Protein AF-A0A6N9AYD9-F1 (afdb_monomer)

pLDDT: mean 89.53, std 9.82, range [55.5, 98.25]

Structure (mmCIF, N/CA/C/O backbone):
data_AF-A0A6N9AYD9-F1
#
_entry.id   AF-A0A6N9AYD9-F1
#
loop_
_atom_site.group_PDB
_atom_site.id
_atom_site.type_symbol
_atom_site.label_atom_id
_atom_site.label_alt_id
_atom_site.label_comp_id
_atom_site.label_asym_id
_atom_site.label_entity_id
_atom_site.label_seq_id
_atom_site.pdbx_PDB_ins_code
_atom_site.Cartn_x
_atom_site.Cartn_y
_atom_site.Cartn_z
_atom_site.occupancy
_atom_site.B_iso_or_equiv
_atom_site.auth_seq_id
_atom_site.auth_comp_id
_atom_site.auth_asym_id
_atom_site.auth_atom_id
_atom_site.pdbx_PDB_model_num
ATOM 1 N N . MET A 1 1 ? -11.029 2.491 -12.431 1.00 72.06 1 MET A N 1
ATOM 2 C CA . MET A 1 1 ? -10.741 1.095 -12.835 1.00 72.06 1 MET A CA 1
ATOM 3 C C . MET A 1 1 ? -11.762 0.703 -13.886 1.00 72.06 1 MET A C 1
ATOM 5 O O . MET A 1 1 ? -12.925 1.026 -13.684 1.00 72.06 1 MET A O 1
ATOM 9 N N . ASN A 1 2 ? -11.349 0.076 -14.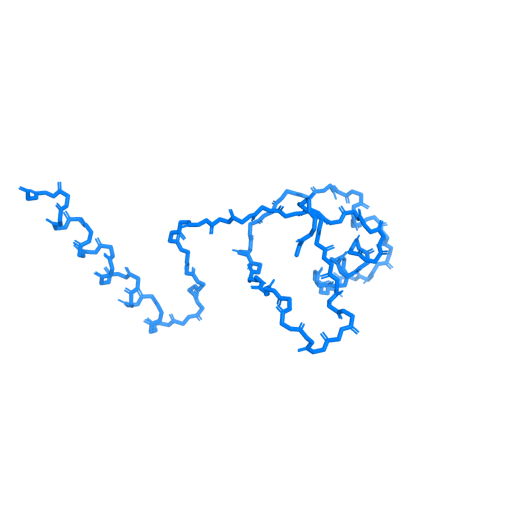985 1.00 78.00 2 ASN A N 1
ATOM 10 C CA . ASN A 1 2 ? -12.259 -0.411 -16.023 1.00 78.00 2 ASN A CA 1
ATOM 11 C C . ASN A 1 2 ? -12.078 -1.924 -16.156 1.00 78.00 2 ASN A C 1
ATOM 13 O O . ASN A 1 2 ? -10.963 -2.367 -16.41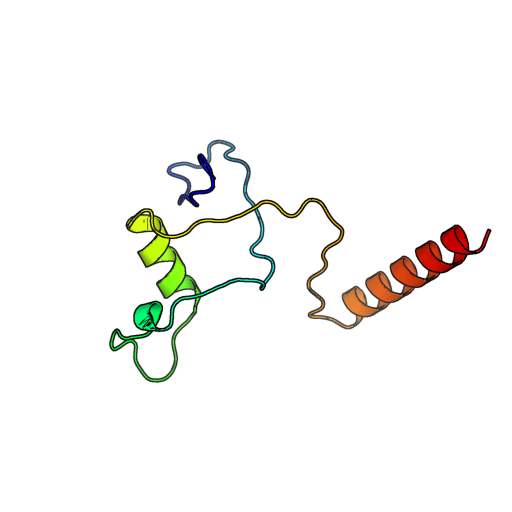7 1.00 78.00 2 ASN A O 1
ATOM 17 N N . ASP A 1 3 ? -13.139 -2.689 -15.895 1.00 84.25 3 ASP A N 1
ATOM 18 C CA . ASP A 1 3 ? -13.132 -4.161 -15.906 1.00 84.25 3 ASP A CA 1
ATOM 19 C C . ASP A 1 3 ? -11.957 -4.786 -15.118 1.00 84.25 3 ASP A C 1
ATOM 21 O O . ASP A 1 3 ? -11.194 -5.619 -15.600 1.00 84.25 3 ASP A O 1
ATOM 25 N N . GLY A 1 4 ? -11.717 -4.284 -13.900 1.00 88.50 4 GLY A N 1
AT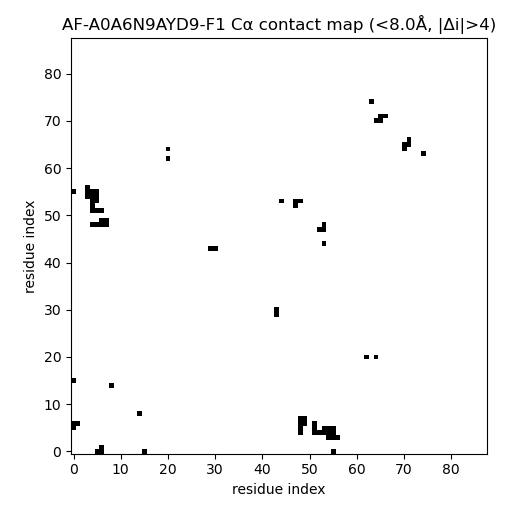OM 26 C CA . GLY A 1 4 ? -10.599 -4.739 -13.065 1.00 88.50 4 GLY A CA 1
ATOM 27 C C . GLY A 1 4 ? -9.231 -4.158 -13.436 1.00 88.50 4 GLY A C 1
ATOM 28 O O . GLY A 1 4 ? -8.308 -4.261 -12.638 1.00 88.50 4 GLY A O 1
ATOM 29 N N . VAL A 1 5 ? -9.063 -3.499 -14.586 1.00 92.94 5 VAL A N 1
ATOM 30 C CA . VAL A 1 5 ? -7.790 -2.878 -14.988 1.00 92.94 5 VAL A CA 1
ATOM 31 C C . VAL A 1 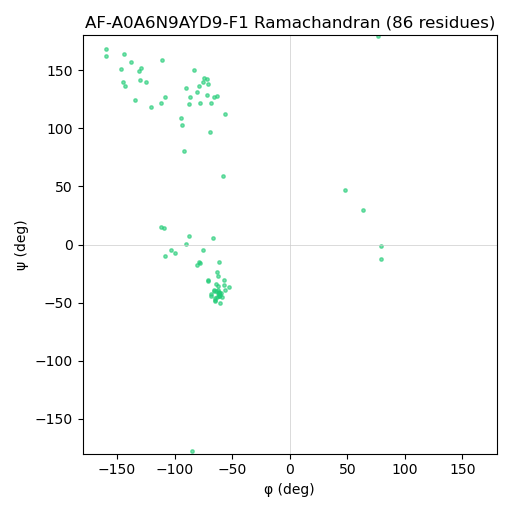5 ? -7.681 -1.464 -14.417 1.00 92.94 5 VAL A C 1
ATOM 33 O O . VAL A 1 5 ? -8.571 -0.619 -14.585 1.00 92.94 5 VAL A O 1
ATOM 36 N N . VAL A 1 6 ? -6.581 -1.192 -13.720 1.00 93.12 6 VAL A N 1
ATOM 37 C CA . VAL A 1 6 ? -6.288 0.131 -13.154 1.00 93.12 6 VAL A CA 1
ATOM 38 C C . VAL A 1 6 ? -5.860 1.075 -14.278 1.00 93.12 6 VAL A C 1
ATOM 40 O O . VAL A 1 6 ? -5.188 0.656 -15.214 1.00 93.12 6 VAL A O 1
ATOM 43 N N . GLN A 1 7 ? -6.261 2.341 -14.190 1.00 90.50 7 GLN A N 1
ATOM 44 C CA . GLN A 1 7 ? -6.005 3.369 -15.201 1.00 90.50 7 GLN A CA 1
ATOM 45 C C . GLN A 1 7 ? -5.443 4.621 -14.524 1.00 90.50 7 GLN A C 1
ATOM 47 O O . GLN A 1 7 ? -5.785 4.891 -13.370 1.00 90.50 7 GLN A O 1
ATOM 52 N N . ILE A 1 8 ? -4.605 5.374 -15.239 1.00 86.44 8 ILE A N 1
ATOM 53 C CA . ILE A 1 8 ? -4.261 6.749 -14.855 1.00 86.44 8 ILE A CA 1
ATOM 54 C C . ILE A 1 8 ? -5.424 7.628 -15.338 1.00 86.44 8 ILE A C 1
ATOM 56 O O . ILE A 1 8 ? -5.854 7.451 -16.475 1.00 86.44 8 ILE A O 1
ATOM 60 N N . PRO A 1 9 ? -5.988 8.514 -14.504 1.00 79.81 9 PRO A N 1
ATOM 61 C CA . PRO A 1 9 ? -7.039 9.420 -14.955 1.00 79.81 9 PRO A CA 1
ATOM 62 C C . PRO A 1 9 ? -6.506 10.375 -16.037 1.00 79.81 9 PRO A C 1
ATOM 64 O O . PRO A 1 9 ? -5.494 11.039 -15.827 1.00 79.81 9 PRO A O 1
ATOM 67 N N . ASP A 1 10 ? -7.199 10.445 -17.178 1.00 70.75 10 ASP A N 1
ATOM 68 C CA . ASP A 1 10 ? -6.821 11.284 -18.330 1.00 70.75 10 ASP A CA 1
ATOM 69 C C . ASP A 1 10 ? -7.186 12.779 -18.146 1.00 70.75 10 ASP A C 1
ATOM 71 O O . ASP A 1 10 ? -6.697 13.636 -18.881 1.00 70.75 10 ASP A O 1
ATOM 75 N N . SER A 1 11 ? -8.039 13.120 -17.169 1.00 66.00 11 SER A N 1
ATOM 76 C CA . SER A 1 11 ? -8.430 14.495 -16.809 1.00 66.00 11 SER A CA 1
ATOM 77 C C . SER A 1 11 ? -8.989 14.567 -15.375 1.00 66.00 11 SER A C 1
ATOM 79 O O . SER A 1 11 ? -9.304 13.537 -14.780 1.00 66.00 11 SER A O 1
ATOM 81 N N . GLU A 1 12 ? -9.163 15.775 -14.815 1.00 59.03 12 GLU A N 1
ATOM 82 C CA . GLU A 1 12 ? -9.803 16.013 -13.499 1.00 59.03 12 GLU A CA 1
ATOM 83 C C . GLU A 1 12 ? -11.310 15.664 -13.449 1.00 59.03 12 GLU A C 1
ATOM 85 O O . GLU A 1 12 ? -11.986 15.926 -12.453 1.00 59.03 12 GLU A O 1
ATOM 90 N N . GLN A 1 13 ? -11.882 15.083 -14.508 1.00 56.66 13 GLN A N 1
ATOM 91 C CA . GLN A 1 13 ? -13.271 14.629 -14.472 1.00 56.66 13 GLN A CA 1
ATOM 92 C C . GLN A 1 13 ? -13.401 13.392 -13.579 1.00 56.66 13 GLN A C 1
ATOM 94 O O . GLN A 1 13 ? -12.553 12.506 -13.610 1.00 56.66 13 GLN A O 1
ATOM 99 N N . SER A 1 14 ? -14.476 13.368 -12.779 1.00 55.50 14 SER A N 1
ATOM 100 C CA . SER A 1 14 ? -14.743 12.518 -11.605 1.00 55.50 14 SER A CA 1
ATOM 101 C C . SER A 1 14 ? -14.717 10.994 -11.832 1.00 55.50 14 SER A C 1
ATOM 103 O O . SER A 1 14 ? -15.697 10.290 -11.571 1.00 55.50 14 SER A O 1
ATOM 105 N N . ALA A 1 15 ? -13.606 10.438 -12.299 1.00 69.50 15 ALA A N 1
ATOM 106 C CA . ALA A 1 15 ? -13.367 9.013 -12.203 1.00 69.50 15 ALA A CA 1
ATOM 107 C C . ALA A 1 15 ? -13.228 8.661 -10.716 1.00 69.50 15 ALA A C 1
ATOM 109 O O . ALA A 1 15 ? -12.450 9.281 -9.992 1.00 69.50 15 ALA A O 1
ATOM 110 N N . GLN A 1 16 ? -14.002 7.679 -10.252 1.00 82.31 16 GLN A N 1
ATOM 111 C CA . GLN A 1 16 ? -13.902 7.182 -8.883 1.00 82.31 16 GLN A CA 1
ATOM 112 C C . GLN A 1 16 ? -12.463 6.718 -8.616 1.00 82.31 16 GLN A C 1
ATOM 114 O O . GLN A 1 16 ? -11.995 5.727 -9.191 1.00 82.31 16 GLN A O 1
ATOM 119 N N . SER A 1 17 ? -11.778 7.442 -7.736 1.00 87.44 17 SER A N 1
ATOM 120 C CA . SER A 1 17 ? -10.452 7.083 -7.245 1.00 87.44 17 SER A CA 1
ATOM 121 C C . SER A 1 17 ? -10.563 6.079 -6.104 1.00 87.44 17 SER A C 1
ATOM 123 O O . SER A 1 17 ? -11.529 6.076 -5.337 1.00 87.44 17 SER A O 1
ATOM 125 N N . PHE A 1 18 ? -9.548 5.229 -5.989 1.00 91.56 18 PHE A N 1
ATOM 126 C CA . PHE A 1 18 ? -9.426 4.235 -4.929 1.00 91.56 18 PHE A CA 1
ATOM 127 C C . PHE A 1 18 ? -8.046 4.336 -4.287 1.00 91.56 18 PHE A C 1
ATOM 129 O O . PHE A 1 18 ? -7.073 4.709 -4.944 1.00 91.56 18 PHE A O 1
ATOM 136 N N . THR A 1 19 ? -7.962 3.953 -3.018 1.00 93.12 19 THR A N 1
ATOM 137 C CA . THR A 1 19 ? -6.699 3.867 -2.281 1.00 93.12 19 THR A CA 1
ATOM 138 C C . THR A 1 19 ? -6.103 2.472 -2.428 1.00 93.12 19 THR A C 1
ATOM 140 O O . THR A 1 19 ? -6.805 1.472 -2.274 1.00 93.12 19 THR A O 1
ATOM 143 N N . TYR A 1 20 ? -4.801 2.389 -2.707 1.00 95.25 20 TYR A N 1
ATOM 144 C CA . TYR A 1 20 ? -4.081 1.119 -2.653 1.00 95.25 20 TYR A CA 1
ATOM 145 C C . TYR A 1 20 ? -3.976 0.646 -1.198 1.00 95.25 20 TYR A C 1
ATOM 147 O O . TYR A 1 20 ? -3.418 1.343 -0.357 1.00 95.25 20 TYR A O 1
ATOM 155 N N . SER A 1 21 ? -4.492 -0.548 -0.906 1.00 95.81 21 SER A N 1
ATOM 156 C CA . SER A 1 21 ? -4.610 -1.078 0.459 1.00 95.81 21 SER A CA 1
ATOM 157 C C . SER A 1 21 ? -3.295 -1.565 1.080 1.00 95.81 21 SER A C 1
ATOM 159 O O . SER A 1 21 ? -3.295 -2.006 2.227 1.00 95.81 21 SER A O 1
ATOM 161 N N . GLY A 1 22 ? -2.195 -1.563 0.321 1.00 95.44 22 GLY A N 1
ATOM 162 C CA . GLY A 1 22 ? -0.943 -2.215 0.715 1.00 95.44 22 GLY A CA 1
ATOM 163 C C . GLY A 1 22 ? -0.933 -3.735 0.505 1.00 95.44 22 GLY A C 1
ATOM 164 O O . GLY A 1 22 ? 0.090 -4.368 0.751 1.00 95.44 22 GLY A O 1
ATOM 165 N N . ILE A 1 23 ? -2.030 -4.327 0.016 1.00 96.19 23 ILE A N 1
ATOM 166 C CA . ILE A 1 23 ? -2.168 -5.772 -0.216 1.00 96.19 23 ILE A CA 1
ATOM 167 C C . ILE A 1 23 ? -2.156 -6.046 -1.719 1.00 96.19 23 ILE A C 1
ATOM 169 O O . ILE A 1 23 ? -2.938 -5.469 -2.474 1.00 96.19 23 ILE A O 1
ATOM 173 N N . SER A 1 24 ? -1.284 -6.945 -2.171 1.00 96.12 24 SER A N 1
ATOM 174 C CA . SER A 1 24 ? -1.194 -7.316 -3.585 1.00 96.12 24 SER A CA 1
ATOM 175 C C . SER A 1 24 ? -0.513 -8.666 -3.801 1.00 96.12 24 SER A C 1
ATOM 177 O O . SER A 1 24 ? 0.208 -9.174 -2.945 1.00 96.12 24 SER A O 1
ATOM 179 N N . LEU A 1 25 ? -0.732 -9.231 -4.990 1.00 96.12 25 LEU A N 1
ATOM 180 C CA . LEU A 1 25 ? 0.011 -10.372 -5.514 1.00 96.12 25 LEU A CA 1
ATOM 181 C C . LEU A 1 25 ? 0.855 -9.899 -6.699 1.00 96.12 25 LEU A C 1
ATOM 183 O O . LEU A 1 25 ? 0.319 -9.390 -7.682 1.00 96.12 25 LEU A O 1
ATOM 187 N N . MET A 1 26 ? 2.173 -10.082 -6.620 1.00 94.94 26 MET A N 1
ATOM 188 C CA . MET A 1 26 ? 3.113 -9.581 -7.624 1.00 94.94 26 MET A CA 1
ATOM 189 C C . MET A 1 26 ? 3.987 -10.695 -8.190 1.00 94.94 26 MET A C 1
ATOM 191 O O . MET A 1 26 ? 4.469 -11.565 -7.466 1.00 94.94 26 MET A O 1
ATOM 195 N N . ARG A 1 27 ? 4.235 -10.656 -9.503 1.00 93.69 27 ARG A N 1
ATOM 196 C CA . ARG A 1 27 ? 5.199 -11.557 -10.148 1.00 93.69 27 ARG A CA 1
ATOM 197 C C . ARG A 1 27 ? 6.614 -11.046 -9.900 1.00 93.69 27 ARG A C 1
ATOM 199 O O . ARG A 1 27 ? 6.875 -9.866 -10.107 1.00 93.69 27 ARG A O 1
ATOM 206 N N . LYS A 1 28 ? 7.552 -11.941 -9.570 1.00 92.62 28 LYS A N 1
ATOM 207 C CA . LYS A 1 28 ? 8.977 -11.596 -9.390 1.00 92.62 28 LYS A CA 1
ATOM 208 C C . LYS A 1 28 ? 9.563 -10.846 -10.595 1.00 92.62 28 LYS A C 1
ATOM 210 O O . LYS A 1 28 ? 10.346 -9.923 -10.414 1.00 92.62 28 LYS A O 1
ATOM 215 N N . SER A 1 29 ? 9.147 -11.207 -11.811 1.00 91.06 29 SER A N 1
ATOM 216 C CA . SER A 1 29 ? 9.584 -10.565 -13.060 1.00 91.06 29 SER A CA 1
ATOM 217 C C . SER A 1 29 ? 9.218 -9.084 -13.160 1.00 91.06 29 SER A C 1
ATOM 219 O O . SER A 1 29 ? 9.759 -8.392 -14.005 1.00 91.06 29 SER A O 1
ATOM 221 N N . LEU A 1 30 ? 8.315 -8.571 -12.317 1.00 89.62 30 LEU A N 1
ATOM 222 C CA . LEU A 1 30 ? 8.068 -7.132 -12.256 1.00 89.62 30 LEU A CA 1
ATOM 223 C C . LEU A 1 30 ? 9.307 -6.367 -11.791 1.00 89.62 30 LEU A C 1
ATOM 225 O O . LEU A 1 30 ? 9.411 -5.191 -12.108 1.00 89.62 30 LEU A O 1
ATOM 229 N N . PHE A 1 31 ? 10.228 -7.020 -11.074 1.00 88.94 31 PHE A N 1
ATOM 230 C CA . PHE A 1 31 ? 11.422 -6.442 -10.452 1.00 88.94 31 PHE A CA 1
ATOM 231 C C . PHE A 1 31 ? 12.738 -6.894 -11.097 1.00 88.94 31 PHE A C 1
ATOM 233 O O . PHE A 1 31 ? 13.788 -6.758 -10.480 1.00 88.94 31 PHE A O 1
ATOM 240 N N . SER A 1 32 ? 12.696 -7.479 -12.298 1.00 85.81 32 SER A N 1
ATOM 241 C CA . SER A 1 32 ? 13.911 -7.931 -12.992 1.00 85.81 32 SER A CA 1
ATOM 242 C C . SER A 1 32 ? 14.671 -6.819 -13.709 1.00 85.81 32 SER A C 1
ATOM 244 O O . SER A 1 32 ? 15.827 -7.028 -14.065 1.00 85.81 32 SER A O 1
ATOM 246 N N . ASP A 1 33 ? 14.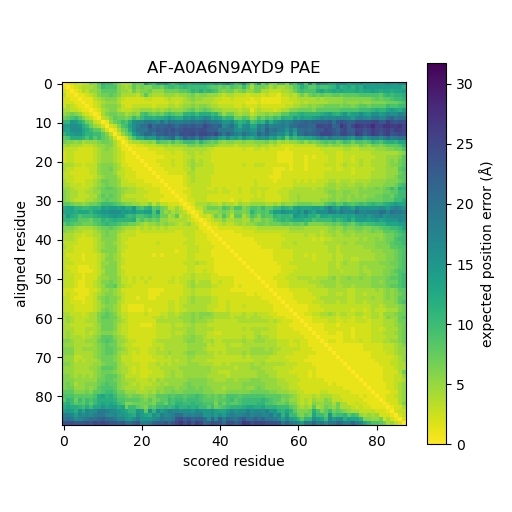028 -5.678 -13.953 1.00 81.50 33 ASP A N 1
ATOM 247 C CA . ASP A 1 33 ? 14.666 -4.532 -14.598 1.00 81.50 33 ASP A CA 1
ATOM 248 C C . ASP A 1 33 ? 15.661 -3.873 -13.634 1.00 81.50 33 ASP A C 1
ATOM 250 O O . ASP A 1 33 ? 15.392 -3.769 -12.434 1.00 81.50 33 ASP A O 1
ATOM 254 N N . ASP A 1 34 ? 16.796 -3.403 -14.158 1.00 79.00 34 ASP A N 1
ATOM 255 C CA . ASP A 1 34 ? 17.775 -2.656 -13.368 1.00 79.00 34 ASP A CA 1
ATOM 256 C C . ASP A 1 34 ? 17.203 -1.280 -13.000 1.00 79.00 34 ASP A C 1
ATOM 258 O O . ASP A 1 34 ? 17.189 -0.345 -13.802 1.00 79.00 34 ASP A O 1
ATOM 262 N N . ARG A 1 35 ? 16.655 -1.188 -11.786 1.00 82.88 35 ARG A N 1
ATOM 263 C CA . ARG A 1 35 ? 16.065 0.031 -11.210 1.00 82.88 35 ARG A CA 1
ATOM 264 C C . ARG A 1 35 ? 16.912 0.608 -10.074 1.00 82.88 35 ARG A C 1
ATOM 266 O O . ARG A 1 35 ? 16.442 1.464 -9.330 1.00 82.88 35 ARG A O 1
ATOM 273 N N . GLY A 1 36 ? 18.158 0.145 -9.941 1.00 86.56 36 GLY A N 1
ATOM 274 C CA . GLY A 1 36 ? 19.036 0.472 -8.821 1.00 86.56 36 GLY A CA 1
ATOM 275 C C . GLY A 1 36 ? 18.692 -0.279 -7.527 1.00 86.56 36 GLY A C 1
ATOM 276 O O . GLY A 1 36 ? 17.762 -1.081 -7.464 1.00 86.56 36 GLY A O 1
ATOM 277 N N . LEU A 1 37 ? 19.475 -0.022 -6.472 1.00 87.06 37 LEU A N 1
ATOM 278 C CA . LEU A 1 37 ? 19.348 -0.712 -5.177 1.00 87.06 37 LEU A CA 1
ATOM 279 C C . LEU A 1 37 ? 18.090 -0.315 -4.386 1.00 87.06 37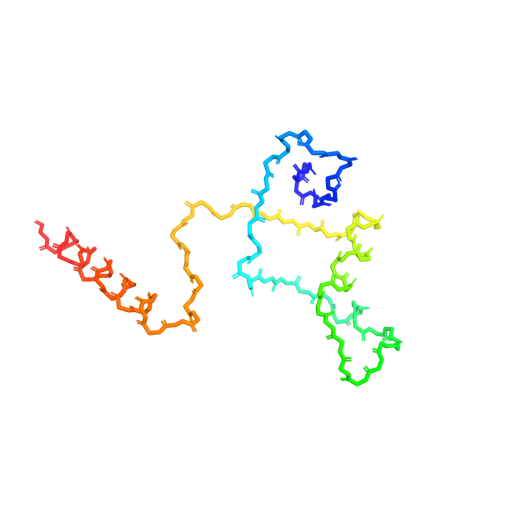 LEU A C 1
ATOM 281 O O . LEU A 1 37 ? 17.575 -1.122 -3.617 1.00 87.06 37 LEU A O 1
ATOM 285 N N . ILE A 1 38 ? 17.615 0.924 -4.547 1.00 92.94 38 ILE A N 1
ATOM 286 C CA . ILE A 1 38 ? 16.440 1.472 -3.858 1.00 92.94 38 ILE A CA 1
ATOM 287 C C . ILE A 1 38 ? 15.588 2.199 -4.894 1.00 92.94 38 ILE A C 1
ATOM 289 O O . ILE A 1 38 ? 16.074 3.109 -5.560 1.00 92.94 38 ILE A O 1
ATOM 293 N N . PHE A 1 39 ? 14.316 1.820 -4.999 1.00 92.12 39 PHE A N 1
ATOM 294 C CA . PHE A 1 39 ? 13.354 2.440 -5.908 1.00 92.12 39 PHE A CA 1
ATOM 295 C C . PHE A 1 39 ? 11.943 2.430 -5.299 1.00 92.12 39 PHE A C 1
ATOM 297 O O . PHE A 1 39 ? 11.620 1.534 -4.510 1.00 92.12 39 PHE A O 1
ATOM 304 N N . PRO A 1 40 ? 11.079 3.402 -5.641 1.00 93.38 40 PRO A N 1
ATOM 305 C CA . PRO A 1 40 ? 9.705 3.422 -5.168 1.00 93.38 40 PRO A CA 1
ATOM 306 C C . PRO A 1 40 ? 8.860 2.384 -5.914 1.00 93.38 40 PRO A C 1
ATOM 308 O O . PRO A 1 40 ? 8.941 2.221 -7.131 1.00 93.38 40 PRO A O 1
ATOM 311 N N . LEU A 1 41 ? 7.974 1.706 -5.186 1.00 93.44 41 LEU A N 1
ATOM 312 C CA . LEU A 1 41 ? 7.037 0.749 -5.780 1.00 93.44 41 LEU A CA 1
ATOM 313 C C . LEU A 1 41 ? 6.067 1.417 -6.775 1.00 93.44 41 LEU A C 1
ATOM 315 O O . LEU A 1 41 ? 5.613 0.778 -7.724 1.00 93.44 41 LEU A O 1
ATOM 319 N N . THR A 1 42 ? 5.787 2.708 -6.585 1.00 93.50 42 THR A N 1
ATOM 320 C CA . THR A 1 42 ? 4.910 3.499 -7.455 1.00 93.50 42 THR A CA 1
ATOM 321 C C . THR A 1 42 ? 5.364 3.478 -8.912 1.00 93.50 42 THR A C 1
ATOM 323 O O . THR A 1 42 ? 4.519 3.335 -9.791 1.00 93.50 42 THR A O 1
ATOM 326 N N . ASP A 1 43 ? 6.669 3.531 -9.183 1.00 92.62 43 ASP A N 1
ATOM 327 C CA . ASP A 1 43 ? 7.188 3.527 -10.558 1.00 92.62 43 ASP A CA 1
ATOM 328 C C . ASP A 1 43 ? 6.859 2.208 -11.268 1.00 92.62 43 ASP A C 1
ATOM 330 O O . ASP A 1 43 ? 6.395 2.199 -12.409 1.00 92.62 43 ASP A O 1
ATOM 334 N N . VAL A 1 44 ? 6.974 1.089 -10.544 1.00 93.31 44 VAL A N 1
ATOM 335 C CA . VAL A 1 44 ? 6.597 -0.246 -11.035 1.00 93.31 44 VAL A CA 1
ATOM 336 C C . VAL A 1 44 ? 5.114 -0.294 -11.399 1.00 93.31 44 V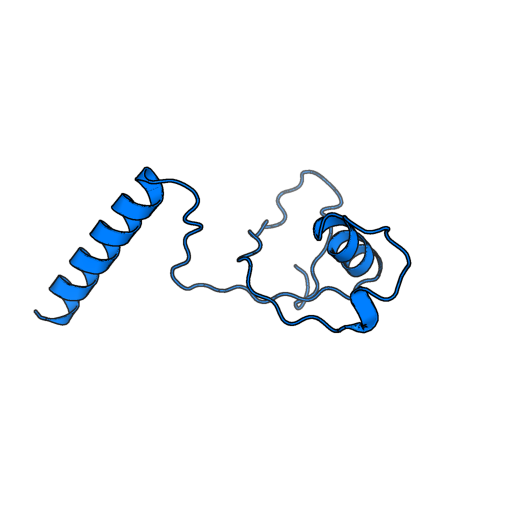AL A C 1
ATOM 338 O O . VAL A 1 44 ? 4.734 -0.847 -12.434 1.00 93.31 44 VAL A O 1
ATOM 341 N N . PHE A 1 45 ? 4.260 0.288 -10.554 1.00 93.81 45 PHE A N 1
ATOM 342 C CA . PHE A 1 45 ? 2.821 0.332 -10.797 1.00 93.81 45 PHE A CA 1
ATOM 343 C C . PHE A 1 45 ? 2.467 1.230 -11.973 1.00 93.81 45 PHE A C 1
ATOM 345 O O . PHE A 1 45 ? 1.681 0.805 -12.815 1.00 93.81 45 PHE A O 1
ATOM 352 N N . LEU A 1 46 ? 3.058 2.421 -12.079 1.00 92.50 46 LEU A N 1
ATOM 353 C CA . LEU A 1 46 ? 2.805 3.334 -13.193 1.00 92.50 46 LEU A CA 1
ATOM 354 C C . LEU A 1 46 ? 3.173 2.695 -14.534 1.00 92.50 46 LEU A C 1
ATOM 356 O O . LEU A 1 46 ? 2.388 2.775 -15.479 1.00 92.50 46 LEU A O 1
ATOM 360 N N . ASP A 1 47 ? 4.297 1.986 -14.613 1.00 92.50 47 ASP A N 1
ATOM 361 C CA . ASP A 1 47 ? 4.683 1.264 -15.827 1.00 92.50 47 ASP A CA 1
ATOM 362 C C . ASP A 1 47 ? 3.722 0.120 -16.160 1.00 92.50 47 ASP A C 1
ATOM 364 O O . ASP A 1 47 ? 3.360 -0.074 -17.325 1.00 92.50 47 ASP A O 1
ATOM 368 N N . CYS A 1 48 ? 3.247 -0.614 -15.151 1.00 94.06 48 CYS A N 1
ATOM 369 C CA . CYS A 1 48 ? 2.234 -1.647 -15.348 1.00 94.06 48 CYS A CA 1
ATOM 370 C C . CYS A 1 48 ? 0.891 -1.060 -15.794 1.00 94.06 48 CYS A C 1
ATOM 372 O O . CYS A 1 48 ? 0.245 -1.639 -16.668 1.00 94.06 48 CYS A O 1
ATOM 374 N N . ILE A 1 49 ? 0.472 0.074 -15.228 1.00 93.94 49 ILE A N 1
ATOM 375 C CA . ILE A 1 49 ? -0.774 0.756 -15.588 1.00 93.94 49 ILE A CA 1
ATOM 376 C C . ILE A 1 49 ? -0.699 1.251 -17.034 1.00 93.94 49 ILE A C 1
ATOM 378 O O . ILE A 1 49 ? -1.581 0.926 -17.823 1.00 93.94 49 ILE A O 1
ATOM 382 N N . ARG A 1 50 ? 0.390 1.931 -17.425 1.00 92.50 50 ARG A N 1
ATOM 383 C CA . ARG A 1 50 ? 0.613 2.394 -18.810 1.00 92.50 50 ARG A CA 1
ATOM 384 C C . ARG A 1 50 ? 0.572 1.253 -19.831 1.00 92.50 50 ARG A C 1
ATOM 386 O O . ARG A 1 50 ? 0.174 1.460 -20.971 1.00 92.50 50 ARG A O 1
ATOM 393 N N . ARG A 1 51 ? 0.972 0.042 -19.430 1.00 93.19 51 ARG A N 1
ATOM 394 C CA . ARG A 1 51 ? 0.938 -1.175 -20.266 1.00 93.19 51 ARG A CA 1
ATOM 395 C C . ARG A 1 51 ? -0.375 -1.966 -20.156 1.00 93.19 51 ARG A C 1
ATOM 397 O O . ARG A 1 51 ? -0.478 -3.036 -20.758 1.00 93.19 51 ARG A O 1
ATOM 404 N N . GLY A 1 52 ? -1.344 -1.509 -19.358 1.00 93.56 52 GLY A N 1
ATOM 405 C CA . GLY A 1 52 ? -2.606 -2.215 -19.106 1.00 93.56 52 GLY A CA 1
ATOM 406 C C . GLY A 1 52 ? -2.429 -3.569 -18.407 1.00 93.56 52 GLY A C 1
ATOM 407 O O . GLY A 1 52 ? -3.184 -4.505 -18.661 1.00 93.56 52 GLY A O 1
ATOM 408 N N . LYS A 1 53 ? -1.385 -3.722 -17.584 1.00 94.81 53 LYS A N 1
ATOM 409 C CA . LYS A 1 53 ? -1.029 -4.975 -16.891 1.00 94.81 53 LYS A CA 1
ATOM 410 C C . LYS A 1 53 ? -1.299 -4.956 -15.389 1.00 94.81 53 LYS A C 1
ATOM 412 O O . LYS A 1 53 ? -1.208 -6.008 -14.759 1.00 94.81 53 LYS A O 1
ATOM 417 N N . LEU A 1 54 ? -1.627 -3.798 -14.816 1.00 95.44 54 LEU A N 1
ATOM 418 C CA . LEU A 1 54 ? -2.047 -3.703 -13.421 1.00 95.44 54 LEU A CA 1
ATOM 419 C C . LEU A 1 54 ? -3.562 -3.912 -13.323 1.00 95.44 54 LEU A C 1
ATOM 421 O O . LEU A 1 54 ? -4.341 -3.146 -13.891 1.00 95.44 54 LEU A O 1
ATOM 425 N N . THR A 1 55 ? -3.969 -4.930 -12.572 1.00 95.69 55 THR A N 1
ATOM 426 C CA . THR A 1 55 ? -5.372 -5.148 -12.208 1.00 95.69 55 THR A CA 1
ATOM 427 C C . THR A 1 55 ? -5.580 -4.901 -10.720 1.00 95.69 55 THR A C 1
ATOM 429 O O . THR A 1 55 ? -4.631 -4.924 -9.936 1.00 95.69 55 THR A O 1
ATOM 432 N N . GLY A 1 56 ? -6.821 -4.636 -10.335 1.00 94.69 56 GLY A N 1
ATOM 433 C CA . GLY A 1 56 ? -7.236 -4.414 -8.965 1.00 94.69 56 GLY A CA 1
ATOM 434 C C . GLY A 1 56 ? -8.620 -4.991 -8.708 1.00 94.69 56 GLY A C 1
ATOM 435 O O . GLY A 1 56 ? -9.380 -5.303 -9.623 1.00 94.69 56 GLY A O 1
ATOM 436 N N . GLN A 1 57 ? -8.938 -5.131 -7.428 1.00 94.88 57 GLN A N 1
ATOM 437 C CA . GLN A 1 57 ? -10.275 -5.458 -6.958 1.00 94.88 57 GLN A CA 1
ATOM 438 C C . GLN A 1 57 ? -10.651 -4.460 -5.871 1.00 94.88 57 GLN A C 1
ATOM 440 O O . GLN A 1 57 ? -9.807 -4.062 -5.066 1.00 94.88 57 GLN A O 1
ATOM 445 N N . TYR A 1 58 ? -11.915 -4.048 -5.859 1.00 94.38 58 TYR A N 1
ATOM 446 C CA . TYR A 1 58 ? -12.428 -3.203 -4.794 1.00 94.38 58 TYR A CA 1
ATOM 447 C C . TYR A 1 58 ? -12.713 -4.056 -3.557 1.00 94.38 58 TYR A C 1
ATOM 449 O O . TYR A 1 58 ? -13.508 -4.994 -3.608 1.00 94.38 58 TYR A O 1
ATOM 457 N N . TYR A 1 59 ? -12.074 -3.710 -2.443 1.00 95.62 59 TYR A N 1
ATOM 458 C CA . TYR A 1 59 ? -12.390 -4.276 -1.141 1.00 95.62 59 TYR A CA 1
ATOM 459 C C . TYR A 1 59 ? -13.387 -3.360 -0.424 1.00 95.62 59 TYR A C 1
ATOM 461 O O . TYR A 1 59 ? -13.029 -2.264 -0.002 1.00 95.62 59 TYR A O 1
ATOM 469 N N . GLY A 1 60 ? -14.639 -3.810 -0.304 1.00 95.19 60 GLY A N 1
ATOM 470 C CA . GLY A 1 60 ? -15.723 -3.069 0.358 1.00 95.19 60 GLY A CA 1
ATOM 471 C C . GLY A 1 60 ? -15.825 -3.287 1.870 1.00 95.19 60 GLY A C 1
ATOM 472 O O . GLY A 1 60 ? -16.808 -2.873 2.479 1.00 95.19 60 GLY A O 1
ATOM 473 N N . GLY A 1 61 ? -14.856 -3.984 2.470 1.00 94.19 61 GLY A N 1
ATOM 474 C CA . GLY A 1 61 ? -14.799 -4.205 3.913 1.00 94.19 61 GLY A CA 1
ATOM 475 C C . GLY A 1 61 ? -14.128 -3.055 4.667 1.00 94.19 61 GLY A C 1
ATOM 476 O O . GLY A 1 61 ? -13.703 -2.055 4.088 1.00 94.19 61 GLY A O 1
ATOM 477 N N . LYS A 1 62 ? -13.993 -3.221 5.986 1.00 92.88 62 LYS A N 1
ATOM 478 C CA . LYS A 1 62 ? -13.261 -2.277 6.842 1.00 92.88 62 LYS A CA 1
ATOM 479 C C . LYS A 1 62 ? -11.759 -2.401 6.589 1.00 92.88 62 LYS A C 1
ATOM 481 O O . LYS A 1 62 ? -11.209 -3.500 6.632 1.00 92.88 62 LYS A O 1
ATOM 486 N N . TRP A 1 63 ? -11.109 -1.274 6.330 1.00 95.19 63 TRP A N 1
ATOM 487 C CA . TRP A 1 63 ? -9.668 -1.164 6.120 1.00 95.19 63 TRP A CA 1
ATOM 488 C C . TRP A 1 63 ? -9.178 0.159 6.711 1.00 95.19 63 TRP A C 1
ATOM 490 O O . TRP A 1 63 ? -9.856 1.179 6.580 1.00 95.19 63 TRP A O 1
ATOM 500 N N . MET A 1 64 ? -8.016 0.140 7.365 1.00 95.44 64 MET A N 1
ATOM 501 C CA . MET A 1 64 ? -7.389 1.318 7.967 1.00 95.44 64 MET A CA 1
ATOM 502 C C . MET A 1 64 ? -5.867 1.235 7.803 1.00 95.44 64 MET A C 1
ATOM 504 O O . MET A 1 64 ? -5.274 0.186 8.047 1.00 95.44 64 MET A O 1
ATOM 508 N N . ASP A 1 65 ? -5.238 2.347 7.425 1.00 96.38 65 ASP A N 1
ATOM 509 C CA . ASP A 1 65 ? -3.780 2.495 7.356 1.00 96.38 65 ASP A CA 1
ATOM 510 C C . ASP A 1 65 ? -3.243 3.097 8.664 1.00 96.38 65 ASP A C 1
ATOM 512 O O . ASP A 1 65 ? -3.380 4.300 8.916 1.00 96.38 65 ASP A O 1
ATOM 516 N N . ILE A 1 66 ? -2.663 2.256 9.520 1.00 97.00 66 ILE A N 1
ATOM 517 C CA . ILE A 1 66 ? -2.244 2.620 10.879 1.00 97.00 66 ILE A CA 1
ATOM 518 C C . ILE A 1 66 ? -0.786 3.088 10.889 1.00 97.00 66 ILE A C 1
ATOM 520 O O . ILE A 1 66 ? 0.129 2.347 11.239 1.00 97.00 66 ILE A O 1
ATOM 524 N N . GLY A 1 67 ? -0.578 4.346 10.505 1.00 96.38 67 GLY A N 1
ATOM 525 C CA . GLY A 1 67 ? 0.741 4.991 10.514 1.00 96.38 67 GLY A CA 1
ATOM 526 C C . GLY A 1 67 ? 1.017 5.894 11.722 1.00 96.38 67 GLY A C 1
ATOM 527 O O . GLY A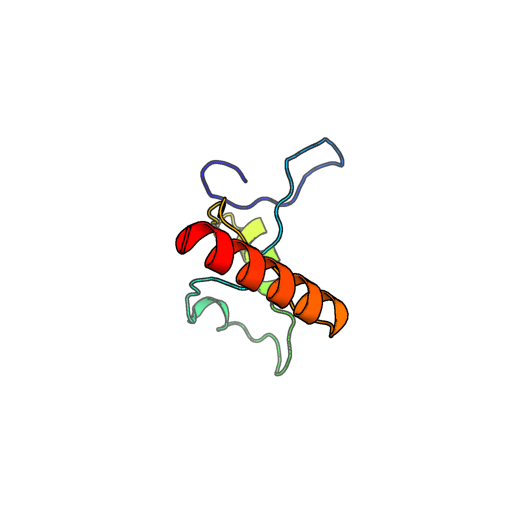 1 67 ? 2.136 6.385 11.853 1.00 96.38 67 GLY A O 1
ATOM 528 N N . THR A 1 68 ? 0.025 6.153 12.585 1.00 98.06 68 THR A N 1
ATOM 529 C CA . THR A 1 68 ? 0.161 7.067 13.737 1.00 98.06 68 THR A CA 1
ATOM 530 C C . THR A 1 68 ? -0.507 6.511 15.002 1.00 98.06 68 THR A C 1
ATOM 532 O O . THR A 1 68 ? -1.429 5.693 14.892 1.00 98.06 68 THR A O 1
ATOM 535 N N . PRO A 1 69 ? -0.091 6.956 16.207 1.00 98.25 69 PRO A N 1
ATOM 536 C CA . PRO A 1 69 ? -0.733 6.566 17.466 1.00 98.25 69 PRO A CA 1
ATOM 537 C C . PRO A 1 69 ? -2.230 6.899 17.522 1.00 98.25 69 PRO A C 1
ATOM 539 O O . PRO A 1 69 ? -3.021 6.137 18.073 1.00 98.25 69 PRO A O 1
ATOM 542 N N . GLU A 1 70 ? -2.641 8.014 16.918 1.00 98.06 70 GLU A N 1
ATOM 543 C CA . GLU A 1 70 ? -4.039 8.446 16.882 1.00 98.06 70 GLU A CA 1
ATOM 544 C C . GLU A 1 70 ? -4.895 7.452 16.092 1.00 98.06 70 GLU A C 1
ATOM 546 O O . GLU A 1 70 ? -5.931 7.009 16.588 1.00 98.06 70 GLU A O 1
ATOM 551 N N . ARG A 1 71 ? -4.421 7.024 14.911 1.00 97.38 71 ARG A N 1
ATOM 552 C CA . ARG A 1 71 ? -5.114 6.020 14.087 1.00 97.38 71 ARG A CA 1
ATOM 553 C C . ARG A 1 71 ? -5.189 4.657 14.774 1.00 97.38 71 ARG A C 1
ATOM 555 O O . ARG A 1 71 ? -6.179 3.947 14.610 1.00 97.38 71 ARG A O 1
ATOM 562 N N . LEU A 1 72 ? -4.172 4.292 15.559 1.00 98.25 72 LEU A N 1
ATOM 563 C CA . LEU A 1 72 ? -4.197 3.063 16.357 1.00 98.25 72 LEU A CA 1
ATOM 564 C C . LEU A 1 72 ? -5.293 3.119 17.432 1.00 98.25 72 LEU A C 1
ATOM 566 O O . LEU A 1 72 ? -6.098 2.199 17.531 1.00 98.25 72 LEU A O 1
ATOM 570 N N . ASN A 1 73 ? -5.379 4.218 18.183 1.00 97.81 73 ASN A N 1
ATOM 571 C CA . ASN A 1 73 ? -6.412 4.405 19.207 1.00 97.81 73 ASN A CA 1
ATOM 572 C C . ASN A 1 73 ? -7.836 4.409 18.613 1.00 97.81 73 ASN A C 1
ATOM 574 O O . ASN A 1 73 ? -8.781 3.918 19.230 1.00 97.81 73 ASN A O 1
ATOM 578 N N . GLU A 1 74 ? -8.016 4.955 17.407 1.00 96.62 74 GLU A N 1
ATOM 579 C CA . GLU A 1 74 ? -9.287 4.872 16.674 1.00 96.62 74 GLU A CA 1
ATOM 580 C C . GLU A 1 74 ? -9.660 3.424 16.328 1.00 96.62 74 GLU A C 1
ATOM 582 O O . GLU A 1 74 ? -10.801 3.014 16.558 1.00 96.62 74 GLU A O 1
ATOM 587 N N . LEU A 1 75 ? -8.699 2.636 15.833 1.00 96.88 75 LEU A N 1
ATOM 588 C CA . LEU A 1 75 ? -8.897 1.218 15.530 1.00 96.88 75 LEU A CA 1
ATOM 589 C C . LEU A 1 75 ? -9.265 0.415 16.785 1.00 96.88 75 LEU A C 1
ATOM 591 O O . LEU A 1 75 ? -10.191 -0.394 16.749 1.00 96.88 75 LEU A O 1
ATOM 595 N N . GLU A 1 76 ? -8.578 0.647 17.903 1.00 97.06 76 GLU A N 1
ATOM 596 C CA . GLU A 1 76 ? -8.863 -0.042 19.166 1.00 97.06 76 GLU A CA 1
ATOM 597 C C . GLU A 1 76 ? -10.303 0.206 19.630 1.00 97.06 76 GLU A C 1
ATOM 599 O O . GLU A 1 76 ? -11.019 -0.738 19.969 1.00 97.06 76 GLU A O 1
ATOM 604 N N . LYS A 1 77 ? -10.770 1.460 19.578 1.00 96.38 77 LYS A N 1
ATOM 605 C CA . LYS A 1 77 ? -12.158 1.812 19.921 1.00 96.38 77 LYS A CA 1
ATOM 606 C C . LYS A 1 77 ? -13.169 1.121 19.011 1.00 96.38 77 LYS A C 1
ATOM 608 O O . LYS A 1 77 ? -14.193 0.638 19.498 1.00 96.38 77 LYS A O 1
ATOM 613 N N . LEU A 1 78 ? -12.884 1.065 17.710 1.00 94.81 78 LEU A N 1
ATOM 614 C CA . LEU A 1 78 ? -13.735 0.387 16.735 1.00 94.81 78 LEU A CA 1
ATOM 615 C C . LEU A 1 78 ? -13.873 -1.106 17.068 1.00 94.81 78 LEU A C 1
ATOM 617 O O . LEU A 1 78 ? -14.993 -1.603 17.178 1.00 94.81 78 LEU A O 1
ATOM 621 N N . ILE A 1 79 ? -12.753 -1.796 17.302 1.00 95.50 79 ILE A N 1
ATOM 622 C CA . ILE A 1 79 ? -12.738 -3.228 17.635 1.00 95.50 79 ILE A CA 1
ATOM 623 C C . ILE A 1 79 ? -13.504 -3.498 18.935 1.00 95.50 79 ILE A C 1
ATOM 625 O O . ILE A 1 79 ? -14.312 -4.424 18.987 1.00 95.50 79 ILE A O 1
ATOM 629 N N . GLN A 1 80 ? -13.308 -2.682 19.975 1.00 96.06 80 GLN A N 1
ATOM 630 C CA . GLN A 1 80 ? -14.037 -2.844 21.239 1.00 96.06 80 GLN A CA 1
ATOM 631 C C . GLN A 1 80 ? -15.552 -2.686 21.059 1.00 96.06 80 GLN A C 1
ATOM 633 O O . GLN A 1 80 ? -16.326 -3.473 21.604 1.00 96.06 80 GLN A O 1
ATOM 638 N N . SER A 1 81 ? -15.983 -1.708 20.254 1.00 93.62 81 SER A N 1
ATOM 639 C CA . SER A 1 81 ? -17.400 -1.529 19.927 1.00 93.62 81 SER A CA 1
ATOM 640 C C . SER A 1 81 ? -17.980 -2.743 19.196 1.00 93.62 81 SER A C 1
ATOM 642 O O . SER A 1 81 ? -19.112 -3.132 19.473 1.00 93.62 81 SER A O 1
ATOM 644 N N . GLU A 1 82 ? -17.238 -3.338 18.262 1.00 92.44 82 GLU A N 1
ATOM 645 C CA . GLU A 1 82 ? -17.696 -4.507 17.501 1.00 92.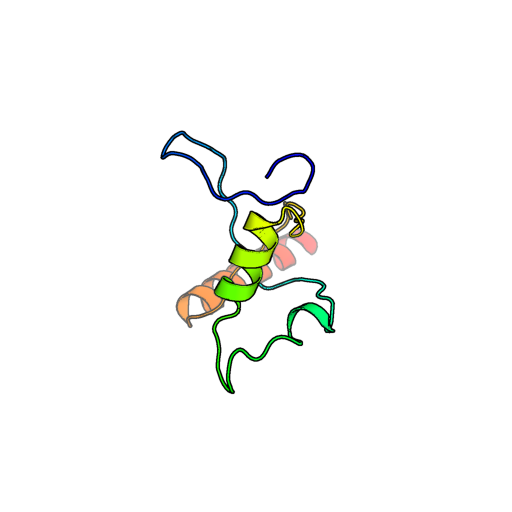44 82 GLU A CA 1
ATOM 646 C C . GLU A 1 82 ? -17.806 -5.759 18.374 1.00 92.44 82 GLU A C 1
ATOM 648 O O . GLU A 1 82 ? -18.800 -6.479 18.297 1.00 92.44 82 GLU A O 1
ATOM 653 N N . LEU A 1 83 ? -16.826 -5.994 19.248 1.00 92.25 83 LEU A N 1
ATOM 654 C CA . LEU A 1 83 ? -16.855 -7.115 20.189 1.00 92.25 83 LEU A CA 1
ATOM 655 C C . LEU A 1 83 ? -18.033 -7.007 21.164 1.00 92.25 83 LEU A C 1
ATOM 657 O O . LEU A 1 83 ? -18.715 -8.000 21.419 1.00 92.25 83 LEU A O 1
ATOM 661 N N . ALA A 1 84 ? -18.316 -5.803 21.667 1.00 90.25 84 ALA A N 1
ATOM 662 C CA . ALA A 1 84 ? -19.464 -5.564 22.536 1.00 90.25 84 ALA A CA 1
ATOM 663 C C . ALA A 1 84 ? -20.798 -5.860 21.828 1.00 90.25 84 ALA A C 1
ATOM 665 O O . ALA A 1 84 ? -21.690 -6.450 22.432 1.00 90.25 84 ALA A O 1
ATOM 666 N N . GLN A 1 85 ? -20.920 -5.505 20.545 1.00 83.19 85 GLN A N 1
ATOM 667 C CA . GLN A 1 85 ? -22.113 -5.789 19.738 1.00 83.19 85 GLN A CA 1
ATOM 668 C C . GLN A 1 85 ? -22.265 -7.274 19.387 1.00 83.19 85 GLN A C 1
ATOM 670 O O . GLN A 1 85 ? -23.385 -7.746 19.260 1.00 83.19 85 GLN A O 1
ATOM 675 N N . ALA A 1 86 ? -21.163 -8.012 19.235 1.00 81.81 86 ALA A N 1
ATOM 676 C CA . ALA A 1 86 ? -21.191 -9.443 18.925 1.00 81.81 86 ALA A CA 1
ATOM 677 C C . ALA A 1 86 ? -21.502 -10.339 20.140 1.00 81.81 86 ALA A C 1
ATOM 679 O O . ALA A 1 86 ? -21.803 -11.519 19.967 1.00 81.81 86 ALA A O 1
ATOM 680 N N . THR A 1 87 ? -21.394 -9.798 21.357 1.00 73.69 87 THR A N 1
ATOM 681 C CA . THR A 1 87 ? -21.603 -10.535 22.619 1.00 73.69 87 THR A CA 1
ATOM 682 C C . THR A 1 87 ? -22.968 -10.232 23.261 1.00 73.69 87 THR A C 1
ATOM 684 O O . THR A 1 87 ? -23.310 -10.832 24.280 1.00 73.69 87 THR A O 1
ATOM 687 N N . ALA A 1 88 ? -23.733 -9.302 22.684 1.00 58.34 88 ALA A N 1
ATOM 688 C CA . ALA A 1 88 ? -25.090 -8.936 23.093 1.00 58.34 88 ALA A CA 1
ATOM 689 C C . ALA A 1 88 ? -26.137 -9.685 22.256 1.00 58.34 88 ALA A C 1
ATOM 691 O O . ALA A 1 88 ? -27.185 -10.045 22.836 1.00 58.34 88 ALA A O 1
#

Radius of gyration: 17.84 Å; Cα contacts (8 Å, |Δi|>4): 38; chains: 1; bounding box: 44×28×43 Å

Secondary structure (DSSP, 8-state):
-BTTB----SSSS--------S-----GGGG-S---SS--HHHHHHHHHHTT--B-----S------SHHHHHHHHHHHHHHHHHH--

Mean predicted aligned error: 5.7 Å

Sequence (88 aa):
MNDGVVQIPDSEQSAQSFTYSGISLMRKSLFSDDRGLIFPLTDVFLDCIRRGKLTGQYYGGKWMDIGTPERLNELEKLIQSELAQATA

Solvent-accessible surface area (backbone atoms only — not comparable to full-atom values): 6030 Å² total; per-residue (Å²): 100,58,95,44,32,41,67,78,81,91,56,95,65,90,67,78,80,80,80,85,83,86,76,84,88,81,65,75,76,75,67,68,64,94,61,74,96,74,71,66,69,64,60,58,48,52,56,28,27,78,68,69,68,34,67,57,80,91,77,89,69,94,84,82,86,71,85,48,73,68,50,44,56,52,49,53,53,51,52,53,54,50,53,56,62,75,75,107

Foldseek 3Di:
DPPQFDADDPDPPDDPDDDDQPDDDDDPVLVPDCPDPDDDVVVSVVVCNVVSNDGHDDDPDDGDDPPDPVSVVVVVVVVVVVVVVVVD